Protein AF-A0A0A5I377-F1 (afdb_monomer_lite)

Organism: NCBI:txid1385511

Sequence (143 aa):
MVTWLYIDQYFTRFYFNVSFHQINLIPFKTLGNVYAITELPGVYWKQFIGNLLLLTPLGYFVLRLRIVEGAWKAFLFVFLFTMGIECLQFIKSIFISGGRSTDIDDVLLNTLGGLLGIAAYYIIQKISSIKKEKQQSVQIRGS

pLDDT: mean 76.13, std 17.0, range [48.31, 97.19]

Foldseek 3Di:
DCVVVVVVVVVCCLQVPLVPVQEAPDPCPVVVVCVVDDPPVPVVVCLLVCLLQVCLQVLQVCPVVPVDDDNVVSLVVQLVVLVVVLVVVVVCSRPPVDRHRSHVNSSVSNSNNSNNNNVVNVVVVVVVVVVVVVVVVVVVVVD

Structure (mmCIF, N/CA/C/O backbone):
data_AF-A0A0A5I377-F1
#
_entry.id   AF-A0A0A5I377-F1
#
loop_
_atom_site.group_PDB
_atom_site.id
_atom_site.type_symbol
_atom_site.label_atom_id
_atom_site.label_alt_id
_atom_site.label_comp_id
_atom_site.label_asym_id
_atom_site.label_entity_id
_atom_site.label_seq_id
_atom_site.pdbx_PDB_ins_code
_atom_site.Cartn_x
_atom_site.Cartn_y
_atom_site.Cartn_z
_atom_site.occupancy
_atom_site.B_iso_or_equiv
_atom_site.auth_seq_id
_atom_site.auth_comp_id
_atom_site.auth_asym_id
_atom_site.auth_atom_id
_atom_site.pdbx_PDB_model_num
ATOM 1 N N . MET A 1 1 ? 30.458 23.137 -35.315 1.00 52.16 1 MET A N 1
ATOM 2 C CA . MET A 1 1 ? 29.095 22.674 -35.666 1.00 52.16 1 MET A CA 1
ATOM 3 C C . MET A 1 1 ? 28.973 21.138 -35.715 1.00 52.16 1 MET A C 1
ATOM 5 O O . MET A 1 1 ? 28.041 20.635 -36.317 1.00 52.16 1 MET A O 1
ATOM 9 N N . VAL A 1 2 ? 29.875 20.383 -35.062 1.00 52.62 2 VAL A N 1
ATOM 10 C CA . VAL A 1 2 ? 29.868 18.898 -35.059 1.00 52.62 2 VAL A CA 1
ATOM 11 C C . VAL A 1 2 ? 29.703 18.324 -33.646 1.00 52.62 2 VAL A C 1
ATOM 13 O O . VAL A 1 2 ? 29.262 17.198 -33.483 1.00 52.62 2 VAL A O 1
ATOM 16 N N . THR A 1 3 ? 29.986 19.118 -32.609 1.00 51.59 3 THR A N 1
ATOM 17 C CA . THR A 1 3 ? 29.899 18.727 -31.192 1.00 51.59 3 THR A 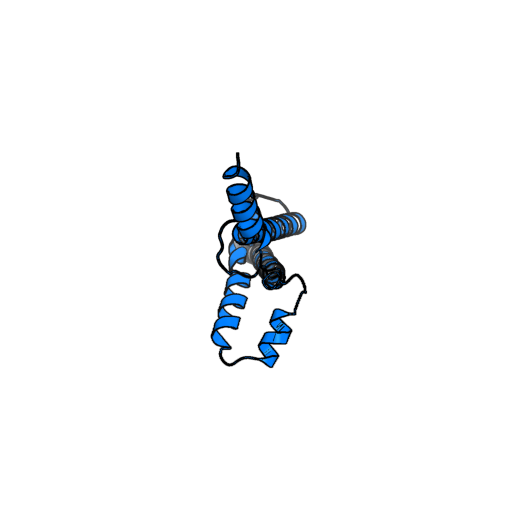CA 1
ATOM 18 C C . THR A 1 3 ? 28.469 18.461 -30.717 1.00 51.59 3 THR A C 1
ATOM 20 O O . THR A 1 3 ? 28.261 17.565 -29.907 1.00 51.59 3 THR A O 1
ATOM 23 N N . TRP A 1 4 ? 27.475 19.169 -31.263 1.00 50.88 4 TRP A N 1
ATOM 24 C CA . TRP A 1 4 ? 26.059 18.967 -30.928 1.00 50.88 4 TRP A CA 1
ATOM 25 C C . TRP A 1 4 ? 25.518 17.610 -31.395 1.00 50.88 4 TRP A C 1
ATOM 27 O O . TRP A 1 4 ? 24.784 16.975 -30.651 1.00 50.88 4 TRP A O 1
ATOM 37 N N . LEU A 1 5 ? 25.947 17.123 -32.566 1.00 58.72 5 LEU A N 1
ATOM 38 C CA . LEU A 1 5 ? 25.575 15.796 -33.076 1.00 58.72 5 LEU A CA 1
ATOM 39 C C . LEU A 1 5 ? 26.120 14.661 -32.201 1.00 58.72 5 LEU A C 1
ATOM 41 O O . LEU A 1 5 ? 25.445 13.653 -32.023 1.00 58.72 5 LEU A O 1
ATOM 45 N N . TYR A 1 6 ? 27.314 14.836 -31.624 1.00 58.97 6 TYR A N 1
ATOM 46 C CA . TYR A 1 6 ? 27.862 13.873 -30.672 1.00 58.97 6 TYR A CA 1
ATOM 47 C C . TYR A 1 6 ? 27.115 13.913 -29.342 1.00 58.97 6 TYR A C 1
ATOM 49 O O . TYR A 1 6 ? 26.783 12.857 -28.825 1.00 58.97 6 TYR A O 1
ATOM 57 N N . ILE A 1 7 ? 26.809 15.096 -28.799 1.00 59.47 7 ILE A N 1
ATOM 58 C CA . ILE A 1 7 ? 26.038 15.214 -27.550 1.00 59.47 7 ILE A CA 1
ATOM 59 C C . ILE A 1 7 ? 24.647 14.606 -27.719 1.00 59.47 7 ILE A C 1
ATOM 61 O O . ILE A 1 7 ? 24.234 13.846 -26.852 1.00 59.47 7 ILE A O 1
ATOM 65 N N . ASP A 1 8 ? 23.973 14.865 -28.840 1.00 57.50 8 ASP A N 1
ATOM 66 C CA . ASP A 1 8 ? 22.671 14.271 -29.139 1.00 57.50 8 ASP A CA 1
ATOM 67 C C . ASP A 1 8 ? 22.805 12.754 -29.320 1.00 57.50 8 ASP A C 1
ATOM 69 O O . ASP A 1 8 ? 22.091 12.011 -28.673 1.00 57.50 8 ASP A O 1
ATOM 73 N N . GLN A 1 9 ? 23.814 12.246 -30.039 1.00 58.84 9 GLN A N 1
ATOM 74 C CA . GLN A 1 9 ? 24.060 10.799 -30.110 1.00 58.84 9 GLN A CA 1
ATOM 75 C C . GLN A 1 9 ? 24.404 10.154 -28.765 1.00 58.84 9 GLN A C 1
ATOM 77 O O . GLN A 1 9 ? 23.983 9.024 -28.538 1.00 58.84 9 GLN A O 1
ATOM 82 N N . TYR A 1 10 ? 25.163 10.807 -27.883 1.00 57.69 10 TYR A N 1
ATOM 83 C CA . TYR A 1 10 ? 25.467 10.292 -26.545 1.00 57.69 10 TYR A CA 1
ATOM 84 C C . TYR A 1 10 ? 24.238 10.348 -25.645 1.00 57.69 10 TYR A C 1
ATOM 86 O O . TYR A 1 10 ? 23.985 9.387 -24.931 1.00 57.69 10 TYR A O 1
ATOM 94 N N . PHE A 1 11 ? 23.450 11.419 -25.725 1.00 59.47 11 PHE A N 1
ATOM 95 C CA . PHE A 1 11 ? 22.167 11.553 -25.050 1.00 59.47 11 PHE A CA 1
ATOM 96 C C . PHE A 1 11 ? 21.215 10.472 -25.574 1.00 59.47 11 PHE A C 1
ATOM 98 O O . PHE A 1 11 ? 20.896 9.539 -24.851 1.00 59.47 11 PHE A O 1
ATOM 105 N N . THR A 1 12 ? 20.863 10.467 -26.857 1.00 56.72 12 THR A N 1
ATOM 106 C CA . THR A 1 12 ? 20.040 9.433 -27.492 1.00 56.72 12 THR A CA 1
ATOM 107 C C . THR A 1 12 ? 20.560 8.023 -27.197 1.00 56.72 12 THR A C 1
ATOM 109 O O . THR A 1 12 ? 19.767 7.178 -26.815 1.00 56.72 12 THR A O 1
ATOM 112 N N . ARG A 1 13 ? 21.865 7.724 -27.264 1.00 53.16 13 ARG A N 1
ATOM 113 C CA . ARG A 1 13 ? 22.382 6.386 -26.903 1.00 53.16 13 ARG A CA 1
ATOM 114 C C . ARG A 1 13 ? 22.282 6.071 -25.412 1.00 53.16 13 ARG A C 1
ATOM 116 O O . ARG A 1 13 ? 22.062 4.908 -25.099 1.00 53.16 13 ARG A O 1
ATOM 123 N N . PHE A 1 14 ? 22.435 7.049 -24.523 1.00 57.69 14 PHE A N 1
ATOM 124 C CA . PHE A 1 14 ? 22.268 6.900 -23.074 1.00 57.69 14 PHE A CA 1
ATOM 125 C C . PHE A 1 14 ? 20.794 6.681 -22.695 1.00 57.69 14 PHE A C 1
ATOM 127 O O . PHE A 1 14 ? 2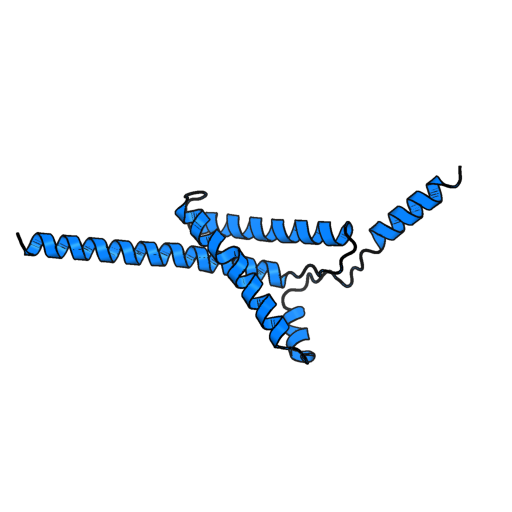0.504 5.804 -21.890 1.00 57.69 14 PHE A O 1
ATOM 134 N N . TYR A 1 15 ? 19.864 7.396 -23.339 1.00 54.38 15 TYR A N 1
ATOM 135 C CA . TYR A 1 15 ? 18.416 7.286 -23.115 1.00 54.38 15 TYR A CA 1
ATOM 136 C C . TYR A 1 15 ? 17.746 6.130 -23.875 1.00 54.38 15 TYR A C 1
ATOM 138 O O . TYR A 1 15 ? 16.730 5.624 -23.417 1.00 54.38 15 TYR A O 1
ATOM 146 N N . PHE A 1 16 ? 18.279 5.688 -25.020 1.00 53.56 16 PHE A N 1
ATOM 147 C CA . PHE A 1 16 ? 17.729 4.565 -25.799 1.00 53.56 16 PHE A CA 1
ATOM 148 C C . PHE A 1 16 ? 18.437 3.222 -25.545 1.00 53.56 16 PHE A C 1
ATOM 150 O O . PHE A 1 16 ? 17.939 2.199 -26.005 1.00 53.56 16 PHE A O 1
ATOM 157 N N . ASN A 1 17 ? 19.529 3.171 -24.763 1.00 48.31 17 ASN A N 1
ATOM 158 C CA . ASN A 1 17 ? 20.004 1.920 -24.135 1.00 48.31 17 ASN A CA 1
ATOM 159 C C . ASN A 1 17 ? 19.235 1.589 -22.846 1.00 48.31 17 ASN A C 1
ATOM 161 O O . ASN A 1 17 ? 19.754 0.918 -21.953 1.00 48.31 17 ASN A O 1
ATOM 165 N N . VAL A 1 18 ? 17.973 2.011 -22.750 1.00 52.59 18 VAL A N 1
ATOM 166 C CA . VAL A 1 18 ? 17.022 1.331 -21.873 1.00 52.59 18 VAL A CA 1
ATOM 167 C C . VAL A 1 18 ? 16.975 -0.105 -22.369 1.00 52.59 18 VAL A C 1
ATOM 169 O O . VAL A 1 18 ? 16.417 -0.412 -23.422 1.00 52.59 18 VAL A O 1
ATOM 172 N N . SER A 1 19 ? 17.655 -0.992 -21.652 1.00 50.12 19 SER A N 1
ATOM 173 C CA . SER A 1 19 ? 17.615 -2.413 -21.941 1.00 50.12 19 SER A CA 1
ATOM 174 C C . SER A 1 19 ? 16.185 -2.875 -21.689 1.00 50.12 19 SER A C 1
ATOM 176 O O . SER A 1 19 ? 15.836 -3.209 -20.563 1.00 50.12 19 SER A O 1
ATOM 178 N N . PHE A 1 20 ? 15.351 -2.919 -22.734 1.00 50.91 20 PHE A N 1
ATOM 179 C CA . PHE A 1 20 ? 13.978 -3.447 -22.680 1.00 50.91 20 PHE A CA 1
ATOM 180 C C . PHE A 1 20 ? 13.914 -4.884 -22.128 1.00 50.91 20 PHE A C 1
ATOM 182 O O . PHE A 1 20 ? 12.855 -5.355 -21.733 1.00 50.91 20 PHE A O 1
ATOM 189 N N . HIS A 1 21 ? 15.059 -5.568 -22.048 1.00 48.38 21 HIS A N 1
ATOM 190 C CA . HIS A 1 21 ? 15.238 -6.828 -21.329 1.00 48.38 21 HIS A CA 1
ATOM 191 C C . HIS A 1 21 ? 14.979 -6.753 -19.811 1.00 48.38 21 HIS A C 1
ATOM 193 O O . HIS A 1 21 ? 14.815 -7.799 -19.192 1.00 48.38 21 HIS A O 1
ATOM 199 N N . GLN A 1 22 ? 14.946 -5.557 -19.212 1.00 52.06 22 GLN A N 1
ATOM 200 C CA . GLN A 1 22 ? 14.737 -5.330 -17.774 1.00 52.06 22 GLN A CA 1
ATOM 201 C C . GLN A 1 22 ? 13.312 -4.861 -17.438 1.00 52.06 22 GLN A C 1
ATOM 203 O O . GLN A 1 22 ? 13.061 -4.387 -16.340 1.00 52.06 22 GLN A O 1
ATOM 208 N N . ILE A 1 23 ? 12.371 -4.929 -18.379 1.00 54.53 23 ILE A N 1
ATOM 209 C CA . ILE A 1 23 ? 10.977 -4.554 -18.133 1.00 54.53 23 ILE A CA 1
ATOM 210 C C . ILE A 1 23 ? 10.140 -5.828 -18.217 1.00 54.53 23 ILE A C 1
ATOM 212 O O . ILE A 1 23 ? 9.947 -6.384 -19.303 1.00 54.53 23 ILE A O 1
ATOM 216 N N . ASN A 1 24 ? 9.656 -6.318 -17.075 1.00 61.00 24 ASN A N 1
ATOM 217 C CA . ASN A 1 24 ? 8.817 -7.504 -17.018 1.00 61.00 24 ASN A CA 1
ATOM 218 C C . ASN A 1 24 ? 7.348 -7.134 -16.782 1.00 61.00 24 ASN A C 1
ATOM 220 O O . ASN A 1 24 ? 6.841 -7.090 -15.663 1.00 61.00 24 ASN A O 1
ATOM 224 N N . LEU A 1 25 ? 6.645 -6.923 -17.892 1.00 57.31 25 LEU A N 1
ATOM 225 C CA . LEU A 1 25 ? 5.206 -6.640 -17.902 1.00 57.31 25 LEU A CA 1
ATOM 226 C C . LEU A 1 25 ? 4.348 -7.908 -17.959 1.00 57.31 25 LEU A C 1
ATOM 228 O O . LEU A 1 25 ? 3.125 -7.809 -18.014 1.00 57.31 25 LEU A O 1
ATOM 232 N N . ILE A 1 26 ? 4.966 -9.092 -17.999 1.00 53.47 26 ILE A N 1
ATOM 233 C CA . ILE A 1 26 ? 4.233 -10.354 -18.052 1.00 53.47 26 ILE A CA 1
ATOM 234 C C . ILE A 1 26 ? 3.981 -10.795 -16.607 1.00 53.47 26 ILE A C 1
ATOM 236 O O . ILE A 1 26 ? 4.935 -11.201 -15.932 1.00 53.47 26 ILE A O 1
ATOM 240 N N . PRO A 1 27 ? 2.725 -10.746 -16.128 1.00 54.97 27 PRO A N 1
ATOM 241 C CA . PRO A 1 27 ? 2.408 -11.221 -14.791 1.00 54.97 27 PRO A CA 1
ATOM 242 C C . PRO A 1 27 ? 2.783 -12.700 -14.670 1.00 54.97 27 PRO A C 1
ATOM 244 O O . PRO A 1 27 ? 2.587 -13.482 -15.603 1.00 54.97 27 PRO A O 1
ATOM 247 N N . PHE A 1 28 ? 3.343 -13.074 -13.521 1.00 55.38 28 PHE A N 1
ATOM 248 C CA . PHE A 1 28 ? 3.788 -14.424 -13.167 1.00 55.38 28 PHE A CA 1
ATOM 249 C C . PHE A 1 28 ? 5.019 -14.957 -13.923 1.00 55.38 28 PHE A C 1
ATOM 251 O O . PHE A 1 28 ? 5.403 -16.114 -13.728 1.00 55.38 28 PHE A O 1
ATOM 258 N N . LYS A 1 29 ? 5.694 -14.152 -14.753 1.00 58.19 29 LYS A N 1
ATOM 259 C CA . LYS A 1 29 ? 6.917 -14.593 -15.452 1.00 58.19 29 LYS A CA 1
ATOM 260 C C . LYS A 1 29 ? 8.087 -14.798 -14.486 1.00 58.19 29 LYS A C 1
ATOM 262 O O . LYS A 1 29 ? 8.845 -15.756 -14.648 1.00 58.19 29 LYS A O 1
ATOM 267 N N . THR A 1 30 ? 8.215 -13.949 -13.464 1.00 55.56 30 THR A N 1
ATOM 268 C CA . THR A 1 30 ? 9.257 -14.103 -12.439 1.00 55.56 30 THR A CA 1
ATOM 269 C C . THR A 1 30 ? 8.969 -15.335 -11.583 1.00 55.56 30 THR A C 1
ATOM 271 O O . THR A 1 30 ? 9.874 -16.123 -11.329 1.00 55.56 30 THR A O 1
ATOM 274 N N . LEU A 1 31 ? 7.697 -15.589 -11.249 1.00 56.50 31 LEU A N 1
ATOM 275 C CA . LEU A 1 31 ? 7.254 -16.835 -10.610 1.00 56.50 31 LEU A CA 1
ATOM 276 C C . LEU A 1 31 ? 7.650 -18.080 -11.423 1.00 56.50 31 LEU A C 1
ATOM 278 O O . LEU A 1 31 ? 8.278 -18.979 -10.873 1.00 56.50 31 LEU A O 1
ATOM 282 N N . GLY A 1 32 ? 7.364 -18.118 -12.729 1.00 54.28 32 GLY A N 1
ATOM 283 C CA . GLY A 1 32 ? 7.716 -19.250 -13.598 1.00 54.28 32 GLY A CA 1
ATOM 284 C C . GLY A 1 32 ? 9.225 -19.499 -13.731 1.00 54.28 32 GLY A C 1
ATOM 285 O O . GLY A 1 32 ? 9.663 -20.648 -13.690 1.00 54.28 32 GLY A O 1
ATOM 286 N N . ASN A 1 33 ? 10.034 -18.438 -13.825 1.00 53.97 33 ASN A N 1
ATOM 287 C CA . ASN A 1 33 ? 11.497 -18.551 -13.905 1.00 53.97 33 ASN A CA 1
ATOM 288 C C . ASN A 1 33 ? 12.151 -18.920 -12.565 1.00 53.97 33 ASN A C 1
ATOM 290 O O . ASN A 1 33 ? 13.157 -19.623 -12.551 1.00 53.97 33 ASN A O 1
ATOM 294 N N . VAL A 1 34 ? 11.587 -18.495 -11.431 1.00 52.97 34 VAL A N 1
ATOM 295 C CA . VAL A 1 34 ? 12.089 -18.861 -10.096 1.00 52.97 34 VAL A CA 1
ATOM 296 C C . VAL A 1 34 ? 11.955 -20.369 -9.866 1.00 52.97 34 VAL A C 1
ATOM 298 O O . VAL A 1 34 ? 12.915 -20.994 -9.429 1.00 52.97 34 VAL A O 1
ATOM 301 N N . TYR A 1 35 ? 10.838 -20.994 -10.252 1.00 51.62 35 TYR A N 1
ATOM 302 C CA . TYR A 1 35 ? 10.702 -22.457 -10.157 1.00 51.62 35 TYR A CA 1
ATOM 303 C C . TYR A 1 35 ? 11.667 -23.229 -11.072 1.00 51.62 35 TYR A C 1
ATOM 305 O O . TYR A 1 35 ? 11.995 -24.374 -10.770 1.00 51.62 35 TYR A O 1
ATOM 313 N N . ALA A 1 36 ? 12.130 -22.622 -12.169 1.00 52.81 36 ALA A N 1
ATOM 314 C CA . ALA A 1 36 ? 13.008 -23.272 -13.140 1.00 52.81 36 ALA A CA 1
ATOM 315 C C . ALA A 1 36 ? 14.516 -23.100 -12.854 1.00 52.81 36 ALA A C 1
ATOM 317 O O . ALA A 1 36 ? 15.309 -23.853 -13.413 1.00 52.81 36 ALA A O 1
ATOM 318 N N . ILE A 1 37 ? 14.930 -22.123 -12.026 1.00 57.28 37 ILE A N 1
ATOM 319 C CA . ILE A 1 37 ? 16.340 -21.671 -11.951 1.00 57.28 37 ILE A CA 1
ATOM 320 C C . ILE A 1 37 ? 16.930 -21.661 -10.518 1.00 57.28 37 ILE A C 1
ATOM 322 O O . ILE A 1 37 ? 18.126 -21.441 -10.357 1.00 57.28 37 ILE A O 1
ATOM 326 N N . THR A 1 38 ? 16.170 -21.861 -9.434 1.00 52.47 38 THR A N 1
ATOM 327 C CA . THR A 1 38 ? 16.669 -21.455 -8.099 1.00 52.47 38 THR A CA 1
ATOM 328 C C . THR A 1 38 ? 17.871 -22.231 -7.548 1.00 52.47 38 THR A C 1
ATOM 330 O O . THR A 1 38 ? 17.709 -23.260 -6.897 1.00 52.47 38 THR A O 1
ATOM 333 N N . GLU A 1 39 ? 19.042 -21.596 -7.618 1.00 52.62 39 GLU A N 1
ATOM 334 C CA . GLU A 1 39 ? 20.151 -21.763 -6.667 1.00 52.62 39 GLU A CA 1
ATOM 335 C C . GLU A 1 39 ? 20.027 -20.840 -5.425 1.00 52.62 39 GLU A C 1
ATOM 337 O O . GLU A 1 39 ? 20.804 -20.967 -4.484 1.00 52.62 39 GLU A O 1
ATOM 342 N N . LEU A 1 40 ? 19.046 -19.915 -5.357 1.00 60.75 40 LEU A N 1
ATOM 343 C CA . LEU A 1 40 ? 18.913 -18.937 -4.248 1.00 60.75 40 LEU A CA 1
ATOM 344 C C . LEU A 1 40 ? 17.453 -18.637 -3.811 1.00 60.75 40 LEU A C 1
ATOM 346 O O . LEU A 1 40 ? 17.000 -17.488 -3.872 1.00 60.75 40 LEU A O 1
ATOM 350 N N . PRO A 1 41 ? 16.700 -19.625 -3.289 1.00 66.19 41 PRO A N 1
ATOM 351 C CA . PRO A 1 41 ? 15.303 -19.450 -2.859 1.00 66.19 41 PRO A CA 1
ATOM 352 C C . PRO A 1 41 ? 15.103 -18.372 -1.773 1.00 66.19 41 PRO A C 1
ATOM 354 O O . PRO A 1 41 ? 14.051 -17.738 -1.704 1.00 66.19 41 PRO A O 1
ATOM 357 N N . GLY A 1 42 ? 16.112 -18.101 -0.938 1.00 69.00 42 GLY A N 1
ATOM 358 C CA . GLY A 1 42 ? 16.011 -17.117 0.147 1.00 69.00 42 GLY A CA 1
ATOM 359 C C . GLY A 1 42 ? 15.905 -15.654 -0.308 1.00 69.00 42 GLY A C 1
ATOM 360 O O . GLY A 1 42 ? 15.348 -14.831 0.418 1.00 69.00 42 GLY A O 1
ATOM 361 N N . VAL A 1 43 ? 16.418 -15.307 -1.493 1.00 68.88 43 VAL A N 1
ATOM 362 C CA . VAL A 1 43 ? 16.332 -13.936 -2.033 1.00 68.88 43 VAL A CA 1
ATOM 363 C C . VAL A 1 43 ? 14.922 -13.656 -2.546 1.00 68.88 43 VAL A C 1
ATOM 365 O O . VAL A 1 43 ? 14.367 -12.595 -2.264 1.00 68.88 43 VAL A O 1
ATOM 368 N N . TYR A 1 44 ? 14.319 -14.643 -3.208 1.00 73.12 44 TYR A N 1
ATOM 369 C CA . TYR A 1 44 ? 12.951 -14.571 -3.707 1.00 73.12 44 TYR A CA 1
ATOM 370 C C . TYR A 1 44 ? 11.937 -14.338 -2.580 1.00 73.12 44 TYR A C 1
ATOM 372 O O . TYR A 1 44 ? 11.175 -13.376 -2.623 1.00 73.12 44 TYR A O 1
ATOM 380 N N . TRP A 1 45 ? 11.978 -15.150 -1.516 1.00 76.06 45 TRP A N 1
ATOM 381 C CA . TRP A 1 45 ? 11.051 -15.002 -0.387 1.00 76.06 45 TRP A CA 1
ATOM 382 C C . TRP A 1 45 ? 11.169 -13.646 0.310 1.00 76.06 45 TRP A C 1
ATOM 384 O O . TRP A 1 45 ? 10.161 -13.083 0.730 1.00 76.06 45 TRP A O 1
ATOM 394 N N . LYS A 1 46 ? 12.383 -13.090 0.408 1.00 78.69 46 LYS A N 1
ATOM 395 C CA . LYS A 1 46 ? 12.590 -11.747 0.968 1.00 78.69 46 LYS A CA 1
ATOM 396 C C . LYS A 1 46 ? 11.946 -10.662 0.110 1.00 78.69 46 LYS A C 1
ATOM 398 O O . LYS A 1 46 ? 11.346 -9.754 0.672 1.00 78.69 46 LYS A O 1
ATOM 403 N N . GLN A 1 47 ? 12.055 -10.752 -1.215 1.00 77.62 47 GLN A N 1
ATOM 404 C CA . GLN A 1 47 ? 11.407 -9.804 -2.127 1.00 77.62 47 GLN A CA 1
ATOM 405 C C . GLN A 1 47 ? 9.885 -9.948 -2.073 1.00 77.62 47 GLN A C 1
ATOM 407 O O . GLN A 1 47 ? 9.184 -8.964 -1.864 1.00 77.62 47 GLN A O 1
ATOM 412 N N . PHE A 1 48 ? 9.390 -11.186 -2.126 1.00 82.31 48 PHE A N 1
ATOM 413 C CA . PHE A 1 48 ? 7.967 -11.495 -2.042 1.00 82.31 48 PHE A CA 1
ATOM 414 C C . PHE A 1 48 ? 7.331 -10.950 -0.756 1.00 82.31 48 PHE A C 1
ATOM 416 O O . PHE A 1 48 ? 6.364 -10.191 -0.799 1.00 82.31 48 PHE A O 1
ATOM 423 N N . ILE A 1 49 ? 7.898 -11.303 0.404 1.00 84.69 49 ILE A N 1
ATOM 424 C CA . ILE A 1 49 ? 7.398 -10.859 1.712 1.00 84.69 49 ILE A CA 1
ATOM 425 C C . ILE A 1 49 ? 7.605 -9.352 1.879 1.00 84.69 49 ILE A C 1
ATOM 427 O O . ILE A 1 49 ? 6.735 -8.678 2.424 1.00 84.69 49 ILE A O 1
ATOM 431 N N . GLY A 1 50 ? 8.732 -8.817 1.403 1.00 84.50 50 GLY A N 1
ATOM 432 C CA . GLY A 1 50 ? 9.028 -7.389 1.442 1.00 84.50 50 GLY A CA 1
ATOM 433 C C . GLY A 1 50 ? 7.956 -6.570 0.729 1.00 84.50 50 GLY A C 1
ATOM 434 O O . GLY A 1 50 ? 7.373 -5.682 1.345 1.00 84.50 50 GLY A O 1
ATOM 435 N N . ASN A 1 51 ? 7.637 -6.920 -0.517 1.00 85.31 51 ASN A N 1
ATOM 436 C CA . ASN A 1 51 ? 6.620 -6.234 -1.315 1.00 85.31 51 ASN A CA 1
ATOM 437 C C . ASN A 1 51 ? 5.210 -6.452 -0.740 1.00 85.31 51 ASN A C 1
ATOM 439 O O . ASN A 1 51 ? 4.425 -5.514 -0.632 1.00 85.31 51 ASN A O 1
ATOM 443 N N . LEU A 1 52 ? 4.898 -7.651 -0.240 1.00 89.12 52 LEU A N 1
ATOM 444 C CA . LEU A 1 52 ? 3.617 -7.897 0.426 1.00 89.12 52 LEU A CA 1
ATOM 445 C C . LEU A 1 52 ? 3.441 -7.045 1.698 1.00 89.12 52 LEU A C 1
ATOM 447 O O . LEU A 1 52 ? 2.370 -6.499 1.956 1.00 89.12 52 LEU A O 1
ATOM 451 N N . LEU A 1 53 ? 4.476 -6.902 2.524 1.00 90.88 53 LEU A N 1
ATOM 452 C CA . LEU A 1 53 ? 4.366 -6.156 3.780 1.00 90.88 53 LEU A CA 1
ATOM 453 C C . LEU A 1 53 ? 4.500 -4.641 3.599 1.00 90.88 53 LEU A C 1
ATOM 455 O O . LEU A 1 53 ? 3.965 -3.900 4.424 1.00 90.88 53 LEU A O 1
ATOM 459 N N . LEU A 1 54 ? 5.142 -4.171 2.526 1.00 90.25 54 LEU A N 1
ATOM 460 C CA . LEU A 1 54 ? 5.477 -2.760 2.314 1.00 90.25 54 LEU A CA 1
ATOM 461 C C . LEU A 1 54 ? 4.264 -1.825 2.425 1.00 90.25 54 LEU A C 1
ATOM 463 O O . LEU A 1 54 ? 4.328 -0.810 3.119 1.00 90.25 54 LEU A O 1
ATOM 467 N N . LEU A 1 55 ? 3.146 -2.170 1.779 1.00 93.06 55 LEU A N 1
ATOM 468 C CA . LEU A 1 55 ? 1.932 -1.340 1.786 1.00 93.06 55 LEU A CA 1
ATOM 469 C C . LEU A 1 55 ? 0.857 -1.797 2.773 1.00 93.06 55 LEU A C 1
ATOM 471 O O . LEU A 1 55 ? -0.191 -1.155 2.880 1.00 93.06 55 LEU A O 1
ATOM 475 N N . THR A 1 56 ? 1.118 -2.848 3.551 1.00 94.81 56 THR A N 1
ATOM 476 C CA . THR A 1 56 ? 0.194 -3.292 4.603 1.00 94.81 56 THR A CA 1
ATOM 477 C C . THR A 1 56 ? -0.105 -2.175 5.619 1.00 94.81 56 THR A C 1
ATOM 479 O O . THR A 1 56 ? -1.283 -1.910 5.877 1.00 94.81 56 THR A O 1
ATOM 482 N N . PRO A 1 57 ? 0.886 -1.428 6.151 1.00 94.69 57 PRO A N 1
ATOM 483 C CA . PRO A 1 57 ? 0.605 -0.302 7.042 1.00 94.69 57 PRO A CA 1
ATOM 484 C C . PRO A 1 57 ? -0.219 0.797 6.363 1.00 94.69 57 PRO A C 1
ATOM 486 O O . PRO A 1 57 ? -1.128 1.354 6.979 1.00 94.69 57 PRO A O 1
ATOM 489 N N . LEU A 1 58 ? 0.058 1.087 5.087 1.00 94.12 58 LEU A N 1
ATOM 490 C CA . LEU A 1 58 ? -0.641 2.129 4.335 1.00 94.12 58 LEU A CA 1
ATOM 491 C C . LEU A 1 58 ? -2.142 1.829 4.231 1.00 94.12 58 LEU A C 1
ATOM 493 O O . LEU A 1 58 ? -2.954 2.701 4.536 1.00 94.12 58 LEU A O 1
ATOM 497 N N . GLY A 1 59 ? -2.511 0.593 3.877 1.00 94.38 59 GLY A N 1
ATOM 498 C CA . GLY A 1 59 ? -3.914 0.176 3.781 1.00 94.38 59 GLY A CA 1
ATOM 499 C C . GLY A 1 59 ? -4.682 0.333 5.099 1.00 94.38 59 GLY A C 1
ATOM 500 O O . GLY A 1 59 ? -5.824 0.794 5.105 1.00 94.38 59 GLY A O 1
ATOM 501 N N . TYR A 1 60 ? -4.036 0.027 6.229 1.00 96.94 60 TYR A N 1
ATOM 502 C CA . TYR A 1 60 ? -4.619 0.222 7.558 1.00 96.94 60 TYR A CA 1
ATOM 503 C C . TYR A 1 60 ? -4.790 1.710 7.899 1.00 96.94 60 TYR A C 1
ATOM 505 O O . TYR A 1 60 ? -5.866 2.147 8.323 1.00 96.94 60 TYR A O 1
ATOM 513 N N . PHE A 1 61 ? -3.734 2.508 7.716 1.00 97.12 61 PHE A N 1
ATOM 514 C CA . PHE A 1 61 ? -3.729 3.909 8.135 1.00 97.12 61 PHE A CA 1
ATOM 515 C C . PHE A 1 61 ? -4.607 4.805 7.267 1.00 97.12 61 PHE A C 1
ATOM 517 O O . PHE A 1 61 ? -5.210 5.734 7.799 1.00 97.12 61 PHE A O 1
ATOM 524 N N . VAL A 1 62 ? -4.766 4.493 5.981 1.00 96.62 62 VAL A N 1
ATOM 525 C CA . VAL A 1 62 ? -5.686 5.202 5.079 1.00 96.62 62 VAL A CA 1
ATOM 526 C C . VAL A 1 62 ? -7.114 5.235 5.631 1.00 96.62 62 VAL A C 1
ATOM 528 O O . VAL A 1 62 ? -7.753 6.288 5.622 1.00 96.62 62 VAL A O 1
ATOM 531 N N . LEU A 1 63 ? -7.588 4.122 6.196 1.00 96.06 63 LEU A N 1
ATOM 532 C CA . LEU A 1 63 ? -8.898 4.050 6.845 1.00 96.06 63 LEU A CA 1
ATOM 533 C C . LEU A 1 63 ? -8.862 4.575 8.285 1.00 96.06 63 LEU A C 1
ATOM 535 O O . LEU A 1 63 ? -9.778 5.275 8.720 1.00 96.06 63 LEU A O 1
ATOM 539 N N . ARG A 1 64 ? -7.797 4.281 9.044 1.00 95.31 64 ARG A N 1
ATOM 540 C CA . ARG A 1 64 ? -7.681 4.697 10.453 1.00 95.31 64 ARG A CA 1
ATOM 541 C C . ARG A 1 64 ? -7.627 6.211 10.631 1.00 95.31 64 ARG A C 1
ATOM 543 O O . ARG A 1 64 ? -8.213 6.709 11.596 1.00 95.31 64 ARG A O 1
ATOM 550 N N . LEU A 1 65 ? -6.931 6.900 9.730 1.00 96.06 65 LEU A N 1
ATOM 551 C CA . LEU A 1 65 ? -6.778 8.355 9.691 1.00 96.06 65 LEU A CA 1
ATOM 552 C C . LEU A 1 65 ? -7.885 9.042 8.884 1.00 96.06 65 LEU A C 1
ATOM 554 O O . LEU A 1 65 ? -7.887 10.264 8.799 1.00 96.06 65 LEU A O 1
ATOM 558 N N . ARG A 1 66 ? -8.829 8.274 8.317 1.00 93.75 66 ARG A N 1
ATOM 559 C CA . ARG A 1 66 ? -9.919 8.781 7.471 1.00 93.75 66 ARG A CA 1
ATOM 560 C C . ARG A 1 66 ? -9.421 9.599 6.273 1.00 93.75 66 ARG A C 1
ATOM 562 O O . ARG A 1 66 ? -10.069 10.557 5.870 1.00 93.75 66 ARG A O 1
ATOM 569 N N . ILE A 1 67 ? -8.284 9.205 5.693 1.00 94.81 67 ILE A N 1
ATOM 570 C CA . ILE A 1 67 ? -7.805 9.770 4.418 1.00 94.81 67 ILE A CA 1
ATOM 571 C C . ILE A 1 67 ? -8.837 9.477 3.323 1.00 94.81 67 ILE A C 1
ATOM 573 O O . ILE A 1 67 ? -9.132 10.327 2.489 1.00 94.81 67 ILE A O 1
ATOM 577 N N . VAL A 1 68 ? -9.423 8.278 3.365 1.00 94.81 68 VAL A N 1
ATOM 578 C CA . VAL A 1 68 ? -10.605 7.911 2.583 1.00 94.81 68 VAL A CA 1
ATOM 579 C C . VAL A 1 68 ? -11.586 7.133 3.452 1.00 94.81 68 VAL A C 1
ATOM 581 O O . VAL A 1 68 ? -11.224 6.576 4.491 1.00 94.81 68 VAL A O 1
ATOM 584 N N . GLU A 1 69 ? -12.830 7.048 2.991 1.00 92.31 69 GLU A N 1
ATOM 585 C CA . GLU A 1 69 ? -13.888 6.309 3.673 1.00 92.31 69 GLU A CA 1
ATOM 586 C C . GLU A 1 69 ? -14.359 5.116 2.836 1.00 92.31 69 GLU A C 1
ATOM 588 O O . GLU A 1 69 ? -14.755 5.262 1.677 1.00 92.31 69 GLU A O 1
ATOM 593 N N . GLY A 1 70 ? -14.344 3.932 3.450 1.00 91.75 70 GLY A N 1
ATOM 594 C CA . GLY A 1 70 ? -14.824 2.689 2.850 1.00 91.75 70 GLY A CA 1
ATOM 595 C C . GLY A 1 70 ? -13.741 1.868 2.144 1.00 91.75 70 GLY A C 1
AT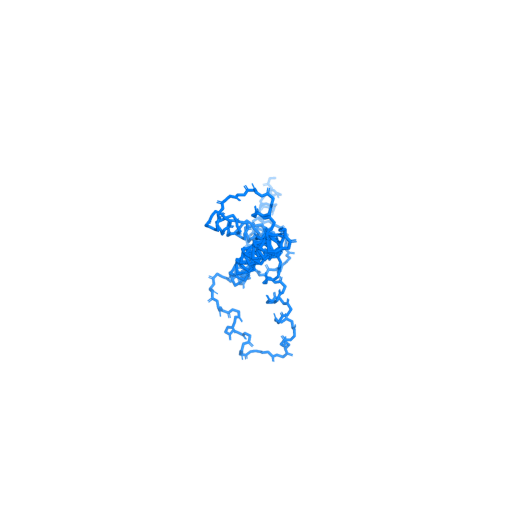OM 596 O O . GLY A 1 70 ? -12.796 2.397 1.557 1.00 91.75 70 GLY A O 1
ATOM 597 N N . ALA A 1 71 ? -13.916 0.544 2.182 1.00 91.56 71 ALA A N 1
ATOM 598 C CA . ALA A 1 71 ? -12.959 -0.437 1.671 1.00 91.56 71 ALA A CA 1
ATOM 599 C C . ALA A 1 71 ? -12.616 -0.221 0.191 1.00 91.56 71 ALA A C 1
ATOM 601 O O . ALA A 1 71 ? -11.453 -0.299 -0.186 1.00 91.56 71 ALA A O 1
ATOM 602 N N . TRP A 1 72 ? -13.616 0.106 -0.635 1.00 94.19 72 TRP A N 1
ATOM 603 C CA . TRP A 1 72 ? -13.421 0.335 -2.067 1.00 94.19 72 TRP A CA 1
ATOM 604 C C . TRP A 1 72 ? -12.516 1.538 -2.357 1.00 94.19 72 TRP A C 1
ATOM 606 O O . TRP A 1 72 ? -11.579 1.432 -3.144 1.00 94.19 72 TRP A O 1
ATOM 616 N N . LYS A 1 73 ? -12.740 2.674 -1.680 1.00 94.62 73 LYS A N 1
ATOM 617 C CA . LYS A 1 73 ? -11.896 3.866 -1.856 1.00 94.62 73 LYS A CA 1
ATOM 618 C C . LYS A 1 73 ? -10.480 3.631 -1.331 1.00 94.62 73 LYS A C 1
ATOM 620 O O . LYS A 1 73 ? -9.526 4.090 -1.947 1.00 94.62 73 LYS A O 1
ATOM 625 N N . ALA A 1 74 ? -10.339 2.890 -0.230 1.00 94.31 74 ALA A N 1
ATOM 626 C CA . ALA A 1 74 ? -9.033 2.504 0.300 1.00 94.31 74 ALA A CA 1
ATOM 627 C C . ALA A 1 74 ? -8.276 1.573 -0.654 1.00 94.31 74 ALA A C 1
ATOM 629 O O . ALA A 1 74 ? -7.088 1.781 -0.882 1.00 94.31 74 ALA A O 1
ATOM 630 N N . PHE A 1 75 ? -8.964 0.605 -1.263 1.00 93.31 75 PHE A N 1
ATOM 631 C CA . PHE A 1 75 ? -8.391 -0.250 -2.298 1.00 93.31 75 PHE A CA 1
ATOM 632 C C . PHE A 1 75 ? -7.913 0.568 -3.500 1.00 93.31 75 PHE A C 1
ATOM 634 O O . PHE A 1 75 ? -6.755 0.442 -3.886 1.00 93.31 75 PHE A O 1
ATOM 641 N N . LEU A 1 76 ? -8.761 1.447 -4.047 1.00 94.44 76 LEU A N 1
ATOM 642 C CA . LEU A 1 76 ? -8.378 2.311 -5.167 1.00 94.44 76 LEU A CA 1
ATOM 643 C C . LEU A 1 76 ? -7.183 3.201 -4.820 1.00 94.44 76 LEU A C 1
ATOM 645 O O . LEU A 1 76 ? -6.287 3.358 -5.642 1.00 94.44 76 LEU A O 1
ATOM 649 N N . PHE A 1 77 ? -7.141 3.750 -3.604 1.00 94.19 77 PHE A N 1
ATOM 650 C CA . PHE A 1 77 ? -6.008 4.544 -3.133 1.00 94.19 77 PHE A CA 1
ATOM 651 C C . PHE A 1 77 ? -4.714 3.723 -3.114 1.00 94.19 77 PHE A C 1
ATOM 653 O O . PHE A 1 77 ? -3.710 4.154 -3.674 1.00 94.19 77 PHE A O 1
ATOM 660 N N . VAL A 1 78 ? -4.738 2.534 -2.502 1.00 93.12 78 VAL A N 1
ATOM 661 C CA . VAL A 1 78 ? -3.586 1.619 -2.464 1.00 93.12 78 VAL A CA 1
ATOM 662 C C . VAL A 1 78 ? -3.154 1.258 -3.881 1.00 93.12 78 VAL A C 1
ATOM 664 O O . VAL A 1 78 ? -1.977 1.372 -4.199 1.00 93.12 78 VAL A O 1
ATOM 667 N N . PHE A 1 79 ? -4.092 0.874 -4.743 1.00 90.44 79 PHE A N 1
ATOM 668 C CA . PHE A 1 79 ? -3.811 0.491 -6.122 1.00 90.44 79 PHE A CA 1
ATOM 669 C C . PHE A 1 79 ? -3.167 1.642 -6.914 1.00 90.44 79 PHE A C 1
ATOM 671 O O . PHE A 1 79 ? -2.112 1.470 -7.522 1.00 90.44 79 PHE A O 1
ATOM 678 N N . LEU A 1 80 ? -3.722 2.853 -6.841 1.00 91.50 80 LEU A N 1
ATOM 679 C CA . LEU A 1 80 ? -3.127 4.034 -7.476 1.00 91.50 80 LEU A CA 1
ATOM 680 C C . LEU A 1 80 ? -1.735 4.344 -6.913 1.00 91.50 80 LEU A C 1
ATOM 682 O O . LEU A 1 80 ? -0.835 4.702 -7.670 1.00 91.50 80 LEU A O 1
ATOM 686 N N . PHE A 1 81 ? -1.532 4.161 -5.607 1.00 91.25 81 PHE A N 1
ATOM 687 C CA . PHE A 1 81 ? -0.226 4.329 -4.976 1.00 91.25 81 PHE A CA 1
ATOM 688 C C . PHE A 1 81 ? 0.791 3.296 -5.482 1.00 91.25 81 PHE A C 1
ATOM 690 O O . PHE A 1 81 ? 1.922 3.666 -5.787 1.00 91.25 81 PHE A O 1
ATOM 697 N N . THR A 1 82 ? 0.393 2.028 -5.650 1.00 88.69 82 THR A N 1
ATOM 698 C CA . THR A 1 82 ? 1.257 0.990 -6.245 1.00 88.69 82 THR A CA 1
ATOM 699 C C . THR A 1 82 ? 1.652 1.318 -7.674 1.00 88.69 82 THR A C 1
ATOM 701 O O . THR A 1 82 ? 2.834 1.256 -8.000 1.00 88.69 82 THR A O 1
ATOM 704 N N . MET A 1 83 ? 0.699 1.759 -8.500 1.00 84.12 83 MET A N 1
ATOM 705 C CA . MET A 1 83 ? 0.999 2.212 -9.857 1.00 84.12 83 MET A CA 1
ATOM 706 C C . MET A 1 83 ? 1.932 3.428 -9.846 1.00 84.12 83 MET A C 1
ATOM 708 O O . MET A 1 83 ? 2.836 3.515 -10.668 1.00 84.12 83 MET A O 1
ATOM 712 N N . GLY A 1 84 ? 1.767 4.346 -8.888 1.00 87.00 84 GLY A N 1
ATOM 713 C CA . GLY A 1 84 ? 2.671 5.479 -8.697 1.00 87.00 84 GLY A CA 1
ATOM 714 C C . GLY A 1 84 ? 4.107 5.053 -8.376 1.00 87.00 84 GLY A C 1
ATOM 715 O O . GLY A 1 84 ? 5.047 5.592 -8.959 1.00 87.00 84 GLY A O 1
ATOM 716 N N . ILE A 1 85 ? 4.290 4.067 -7.491 1.00 84.56 85 ILE A N 1
ATOM 717 C CA . ILE A 1 85 ? 5.611 3.495 -7.186 1.00 84.56 85 ILE A CA 1
ATOM 718 C C . ILE A 1 85 ? 6.234 2.895 -8.448 1.00 84.56 85 ILE A C 1
ATOM 720 O O . ILE A 1 85 ? 7.392 3.197 -8.737 1.00 84.56 85 ILE A O 1
ATOM 724 N N . GLU A 1 86 ? 5.471 2.111 -9.207 1.00 81.50 86 GLU A N 1
ATOM 725 C CA . GLU A 1 86 ? 5.945 1.459 -10.431 1.00 81.50 86 GLU A CA 1
ATOM 726 C C . GLU A 1 86 ? 6.362 2.481 -11.490 1.00 81.50 86 GLU A C 1
ATOM 728 O O . GLU A 1 86 ? 7.455 2.400 -12.047 1.00 81.50 86 GLU A O 1
ATOM 733 N N . CYS A 1 87 ? 5.551 3.522 -11.698 1.00 81.75 87 CYS A N 1
ATOM 734 C CA . CYS A 1 87 ? 5.885 4.630 -12.589 1.00 81.75 87 CYS A CA 1
ATOM 735 C C . CYS A 1 87 ? 7.190 5.320 -12.169 1.00 81.75 87 CYS A C 1
ATOM 737 O O . CYS A 1 87 ? 8.034 5.620 -13.011 1.00 81.75 87 CYS A O 1
ATOM 739 N N . LEU A 1 88 ? 7.397 5.553 -10.870 1.00 81.31 88 LEU A N 1
ATOM 740 C CA . LEU A 1 88 ? 8.642 6.137 -10.368 1.00 81.31 88 LEU A CA 1
ATOM 741 C C . LEU A 1 88 ? 9.837 5.193 -10.539 1.00 81.31 88 LEU A C 1
ATOM 743 O O . LEU A 1 88 ? 10.949 5.667 -10.774 1.00 81.31 88 LEU A O 1
ATOM 747 N N . GLN A 1 89 ? 9.649 3.881 -10.396 1.00 76.19 89 GLN A N 1
ATOM 748 C CA . GLN A 1 89 ? 10.695 2.887 -10.640 1.00 76.19 89 GLN A CA 1
ATOM 749 C C . GLN A 1 89 ? 11.058 2.811 -12.126 1.00 76.19 89 GLN A C 1
ATOM 751 O O . GLN A 1 89 ? 12.242 2.829 -12.448 1.00 76.19 89 GLN A O 1
ATOM 756 N N . PHE A 1 90 ? 10.066 2.852 -13.012 1.00 73.44 90 PHE A N 1
ATOM 757 C CA . PHE A 1 90 ? 10.254 2.905 -14.458 1.00 73.44 90 PHE A CA 1
ATOM 758 C C . PHE A 1 90 ? 10.978 4.183 -14.908 1.00 73.44 90 PHE A C 1
ATOM 760 O O . PHE A 1 90 ? 11.929 4.145 -15.689 1.00 73.44 90 PHE A O 1
ATOM 767 N N . ILE A 1 91 ? 10.597 5.341 -14.359 1.00 74.81 91 ILE A N 1
ATOM 768 C CA . ILE A 1 91 ? 11.326 6.593 -14.599 1.00 74.81 91 ILE A CA 1
ATOM 769 C C . ILE A 1 91 ? 12.770 6.434 -14.107 1.00 74.81 91 ILE A C 1
ATOM 771 O O . ILE A 1 91 ? 13.710 6.712 -14.846 1.00 74.81 91 ILE A O 1
ATOM 775 N N . LYS A 1 92 ? 12.989 5.904 -12.899 1.00 69.69 92 LYS A N 1
ATOM 776 C CA . LYS A 1 92 ? 14.351 5.647 -12.407 1.00 69.69 92 LYS A CA 1
ATOM 777 C C . LYS A 1 92 ? 15.141 4.724 -13.334 1.00 69.69 92 LYS A C 1
ATOM 779 O O . LYS A 1 92 ? 16.299 5.036 -13.578 1.00 69.69 92 LYS A O 1
ATOM 784 N N . SER A 1 93 ? 14.544 3.668 -13.889 1.00 67.81 93 SER A N 1
ATOM 785 C CA . SER A 1 93 ? 15.248 2.774 -14.818 1.00 67.81 93 SER A CA 1
ATOM 786 C C . SER A 1 93 ? 15.667 3.465 -16.118 1.00 67.81 93 SER A C 1
ATOM 788 O O . SER A 1 93 ? 16.680 3.087 -16.697 1.00 67.81 93 SER A O 1
ATOM 790 N N . ILE A 1 94 ? 14.929 4.491 -16.561 1.00 68.94 94 ILE A N 1
ATOM 791 C CA . ILE A 1 94 ? 15.274 5.282 -17.753 1.00 68.94 94 ILE A CA 1
ATOM 792 C C . ILE A 1 94 ? 16.406 6.275 -17.465 1.00 68.94 94 ILE A C 1
ATOM 794 O O . ILE A 1 94 ? 17.328 6.407 -18.265 1.00 68.94 94 ILE A O 1
ATOM 798 N N . PHE A 1 95 ? 16.332 7.003 -16.348 1.00 68.62 95 PHE A N 1
ATOM 799 C CA . PHE A 1 95 ? 17.219 8.146 -16.087 1.00 68.62 95 PHE A CA 1
ATOM 800 C C . PHE A 1 95 ? 18.467 7.795 -15.271 1.00 68.62 95 PHE A C 1
ATOM 802 O O . PHE A 1 95 ? 19.506 8.438 -15.407 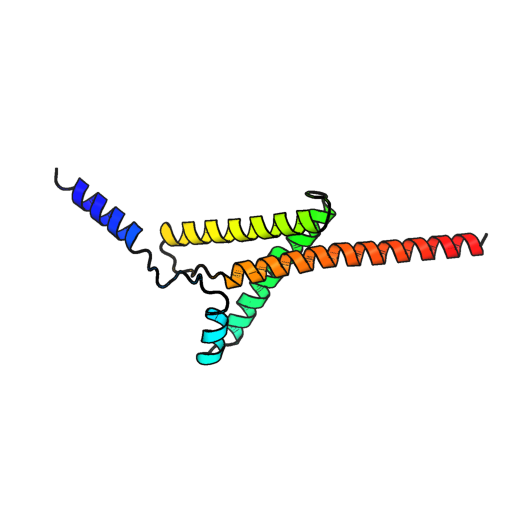1.00 68.62 95 PHE A O 1
ATOM 809 N N . ILE A 1 96 ? 18.370 6.801 -14.393 1.00 63.25 96 ILE A N 1
ATOM 810 C CA . ILE A 1 96 ? 19.423 6.408 -13.462 1.00 63.25 96 ILE A CA 1
ATOM 811 C C . ILE A 1 96 ? 19.771 4.972 -13.826 1.00 63.25 96 ILE A C 1
ATOM 813 O O . ILE A 1 96 ? 19.150 4.035 -13.333 1.00 63.25 96 ILE A O 1
ATOM 817 N N . SER A 1 97 ? 20.730 4.819 -14.744 1.00 51.44 97 SER A N 1
ATOM 818 C CA . SER A 1 97 ? 21.217 3.520 -15.217 1.00 51.44 97 SER A CA 1
ATOM 819 C C . SER A 1 97 ? 21.628 2.660 -14.017 1.00 51.44 97 SER A C 1
ATOM 821 O O . SER A 1 97 ? 22.669 2.859 -13.393 1.00 51.44 97 SER A O 1
ATOM 823 N N . GLY A 1 98 ? 20.709 1.787 -13.618 1.00 51.31 98 GLY A N 1
ATOM 824 C CA . GLY A 1 98 ? 20.654 1.244 -12.268 1.00 51.31 98 GLY A CA 1
ATOM 825 C C . GLY A 1 98 ? 19.735 0.036 -12.181 1.00 51.31 98 GLY A C 1
ATOM 826 O O . GLY A 1 98 ? 19.055 -0.123 -11.178 1.00 51.31 98 GLY A O 1
ATOM 827 N N . GLY A 1 99 ? 19.688 -0.772 -13.247 1.00 49.44 99 GLY A N 1
ATOM 828 C CA . GLY A 1 99 ? 19.479 -2.227 -13.241 1.00 49.44 99 GLY A CA 1
ATOM 829 C C . GLY A 1 99 ? 18.309 -2.839 -12.464 1.00 49.44 99 GLY A C 1
ATOM 830 O O . GLY A 1 99 ? 18.318 -4.052 -12.269 1.00 49.44 99 GLY A O 1
ATOM 831 N N . ARG A 1 100 ? 17.341 -2.070 -11.961 1.00 51.53 100 ARG A N 1
ATOM 832 C CA . ARG A 1 100 ? 16.175 -2.633 -11.276 1.00 51.53 100 ARG A CA 1
ATOM 833 C C . ARG A 1 100 ? 15.088 -2.899 -12.299 1.00 51.53 100 ARG A C 1
ATOM 835 O O . ARG A 1 100 ? 14.622 -1.967 -12.948 1.00 51.53 100 ARG A O 1
ATOM 842 N N . SER A 1 101 ? 14.731 -4.175 -12.412 1.00 57.34 101 SER A N 1
ATOM 843 C CA . SER A 1 101 ? 13.612 -4.620 -13.228 1.00 57.34 101 SER A CA 1
ATOM 844 C C . SER A 1 101 ? 12.311 -4.057 -12.667 1.00 57.34 101 SER A C 1
ATOM 846 O O . SER A 1 101 ? 12.094 -4.090 -11.457 1.00 57.34 101 SER A O 1
ATOM 848 N N . THR A 1 102 ? 11.493 -3.495 -13.548 1.00 57.62 102 THR A N 1
ATOM 849 C CA . THR A 1 102 ? 10.104 -3.100 -13.285 1.00 57.62 102 THR A CA 1
ATOM 850 C C . THR A 1 102 ? 9.271 -4.366 -13.469 1.00 57.62 102 THR A C 1
ATOM 852 O O . THR A 1 102 ? 9.121 -4.838 -14.602 1.00 57.62 102 THR A O 1
ATOM 855 N N . ASP A 1 103 ? 8.834 -4.963 -12.359 1.00 65.81 103 ASP A N 1
ATOM 856 C CA . ASP A 1 103 ? 8.164 -6.262 -12.316 1.00 65.81 103 ASP A CA 1
ATOM 857 C C . ASP A 1 103 ? 6.705 -6.069 -11.893 1.00 65.81 103 ASP A C 1
ATOM 859 O O . ASP A 1 103 ? 6.399 -5.726 -10.754 1.00 65.81 103 ASP A O 1
ATOM 863 N N . ILE A 1 104 ? 5.767 -6.380 -12.789 1.00 69.50 104 ILE A N 1
ATOM 864 C CA . ILE A 1 104 ? 4.330 -6.242 -12.500 1.00 69.50 104 ILE A CA 1
ATOM 865 C C . ILE A 1 104 ? 3.851 -7.120 -11.326 1.00 69.50 104 ILE A C 1
ATOM 867 O O . ILE A 1 104 ? 2.832 -6.829 -10.694 1.00 69.50 104 ILE A O 1
ATOM 871 N N . ASP A 1 105 ? 4.614 -8.169 -11.002 1.00 72.56 105 ASP A N 1
ATOM 872 C CA . ASP A 1 105 ? 4.408 -9.014 -9.824 1.00 72.56 105 ASP A CA 1
ATOM 873 C C . ASP A 1 105 ? 4.530 -8.195 -8.519 1.00 72.56 105 ASP A C 1
ATOM 875 O O . ASP A 1 105 ? 3.790 -8.439 -7.562 1.00 72.56 105 ASP A O 1
ATOM 879 N N . ASP A 1 106 ? 5.366 -7.153 -8.493 1.00 77.81 106 ASP A N 1
ATOM 880 C CA . ASP A 1 106 ? 5.549 -6.277 -7.333 1.00 77.81 106 ASP A CA 1
ATOM 881 C C . ASP A 1 106 ? 4.342 -5.360 -7.117 1.00 77.81 106 ASP A C 1
ATOM 883 O O . ASP A 1 106 ? 3.930 -5.133 -5.976 1.00 77.81 106 ASP A O 1
ATOM 887 N N . VAL A 1 107 ? 3.708 -4.879 -8.190 1.00 79.38 107 VAL A N 1
ATOM 888 C CA . VAL A 1 107 ? 2.452 -4.110 -8.116 1.00 79.38 107 VAL A CA 1
ATOM 889 C C . VAL A 1 107 ? 1.337 -4.960 -7.512 1.00 79.38 107 VAL A C 1
ATOM 891 O O . VAL A 1 107 ? 0.606 -4.496 -6.627 1.00 79.38 107 VAL A O 1
ATOM 894 N N . LEU A 1 108 ? 1.224 -6.220 -7.943 1.00 83.88 108 LEU A N 1
ATOM 895 C CA . LEU A 1 108 ? 0.246 -7.166 -7.407 1.00 83.88 108 LEU A CA 1
ATOM 896 C C . LEU A 1 108 ? 0.503 -7.445 -5.922 1.00 83.88 108 LEU A C 1
ATOM 898 O O . LEU A 1 108 ? -0.424 -7.347 -5.117 1.00 83.88 108 LEU A O 1
ATOM 902 N N . LEU A 1 109 ? 1.751 -7.723 -5.537 1.00 87.75 109 LEU A N 1
ATOM 903 C CA . LEU A 1 109 ? 2.119 -7.991 -4.143 1.00 87.75 109 LEU A CA 1
ATOM 904 C C . LEU A 1 109 ? 1.887 -6.787 -3.235 1.00 87.75 109 LEU A C 1
ATOM 906 O O . LEU A 1 109 ? 1.280 -6.929 -2.174 1.00 87.75 109 LEU A O 1
ATOM 910 N N . ASN A 1 110 ? 2.289 -5.596 -3.669 1.00 90.69 110 ASN A N 1
ATOM 911 C CA . ASN A 1 110 ? 2.052 -4.369 -2.919 1.00 90.69 110 ASN A CA 1
ATOM 912 C C . ASN A 1 110 ? 0.542 -4.081 -2.777 1.00 90.69 110 ASN A C 1
ATOM 914 O O . ASN A 1 110 ? 0.083 -3.660 -1.712 1.00 90.69 110 ASN A O 1
ATOM 918 N N . THR A 1 111 ? -0.258 -4.356 -3.814 1.00 91.06 111 THR A N 1
ATOM 919 C CA . THR A 1 111 ? -1.723 -4.202 -3.762 1.00 91.06 111 THR A CA 1
ATOM 920 C C . THR A 1 111 ? -2.345 -5.186 -2.771 1.00 91.06 111 THR A C 1
ATOM 922 O O . THR A 1 111 ? -3.171 -4.793 -1.941 1.00 91.06 111 THR A O 1
ATOM 925 N N . LEU A 1 112 ? -1.920 -6.454 -2.803 1.00 93.19 112 LEU A N 1
ATOM 926 C CA . LEU A 1 112 ? -2.327 -7.479 -1.837 1.00 93.19 112 LEU A CA 1
ATOM 927 C C . LEU A 1 112 ? -1.948 -7.081 -0.408 1.00 93.19 112 LEU A C 1
ATOM 929 O O . LEU A 1 112 ? -2.757 -7.224 0.506 1.00 93.19 112 LEU A O 1
ATOM 933 N N . GLY A 1 113 ? -0.766 -6.499 -0.224 1.00 94.44 113 GLY A N 1
ATOM 934 C CA . GLY A 1 113 ? -0.331 -5.923 1.041 1.00 94.44 113 GLY A CA 1
ATOM 935 C C . GLY A 1 113 ? -1.299 -4.880 1.578 1.00 94.44 113 GLY A C 1
ATOM 936 O O . GLY A 1 113 ? -1.798 -4.989 2.698 1.00 94.44 113 GLY A O 1
ATOM 937 N N . GLY A 1 114 ? -1.647 -3.880 0.769 1.00 95.31 114 GLY A N 1
ATOM 938 C CA . GLY A 1 114 ? -2.612 -2.869 1.200 1.00 95.31 114 GLY A CA 1
ATOM 939 C C . GLY A 1 114 ? -4.008 -3.441 1.478 1.00 95.31 114 GLY A C 1
ATOM 940 O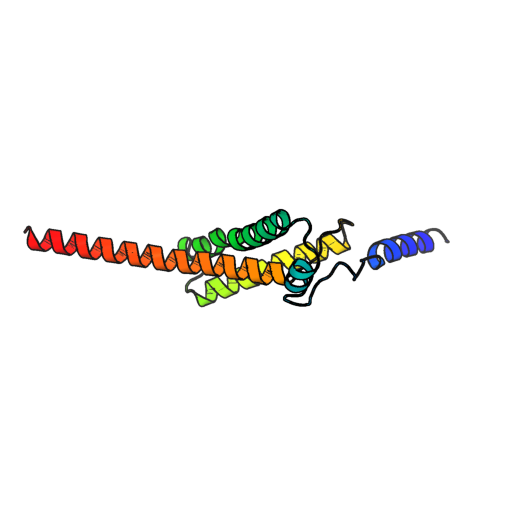 O . GLY A 1 114 ? -4.663 -2.992 2.421 1.00 95.31 114 GLY A O 1
ATOM 941 N N . LEU A 1 115 ? -4.442 -4.484 0.759 1.00 96.62 115 LEU A N 1
ATOM 942 C CA . LEU A 1 115 ? -5.667 -5.224 1.090 1.00 96.62 115 LEU A CA 1
ATOM 943 C C . LEU A 1 115 ? -5.585 -5.909 2.463 1.00 96.62 115 LEU A C 1
ATOM 945 O O . LEU A 1 115 ? -6.556 -5.845 3.219 1.00 96.62 115 LEU A O 1
ATOM 949 N N . LEU A 1 116 ? -4.439 -6.497 2.832 1.00 97.12 116 LEU A N 1
ATOM 950 C CA . LEU A 1 116 ? -4.218 -7.037 4.182 1.00 97.12 116 LEU A CA 1
ATOM 951 C C . LEU A 1 116 ? -4.338 -5.939 5.246 1.00 97.12 116 LEU A C 1
ATOM 953 O O . LEU A 1 116 ? -4.970 -6.150 6.281 1.00 97.12 116 LEU A O 1
ATOM 957 N N . GLY A 1 117 ? -3.806 -4.746 4.975 1.00 96.75 117 GLY A N 1
ATOM 958 C CA . GLY A 1 117 ? -3.950 -3.576 5.845 1.00 96.75 117 GLY A CA 1
ATOM 959 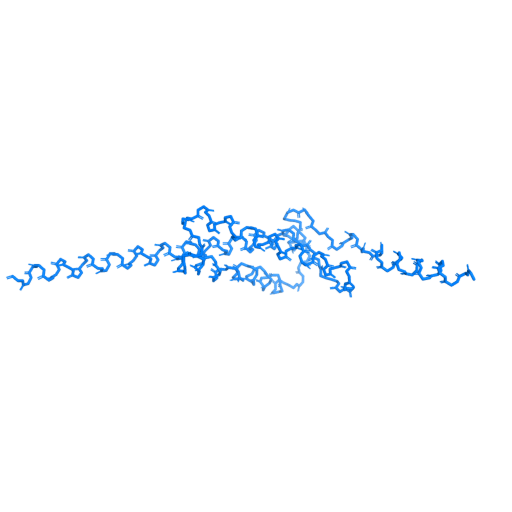C C . GLY A 1 117 ? -5.403 -3.140 6.043 1.00 96.75 117 GLY A C 1
ATOM 960 O O . GLY A 1 117 ? -5.848 -2.896 7.168 1.00 96.75 117 GLY A O 1
ATOM 961 N N . ILE A 1 118 ? -6.168 -3.089 4.951 1.00 97.19 118 ILE A N 1
ATOM 962 C CA . ILE A 1 118 ? -7.604 -2.778 4.961 1.00 97.19 118 ILE A CA 1
ATOM 963 C C . ILE A 1 118 ? -8.373 -3.836 5.762 1.00 97.19 118 ILE A C 1
ATOM 965 O O . ILE A 1 118 ? -9.193 -3.494 6.617 1.00 97.19 118 ILE A O 1
ATOM 969 N N . ALA A 1 119 ? -8.091 -5.121 5.536 1.00 96.88 119 ALA A N 1
ATOM 970 C CA . ALA A 1 119 ? -8.705 -6.214 6.281 1.00 96.88 119 ALA A CA 1
ATOM 971 C C . ALA A 1 119 ? -8.393 -6.112 7.783 1.00 96.88 119 ALA A C 1
ATOM 973 O O . ALA A 1 119 ? -9.305 -6.201 8.610 1.00 96.88 119 ALA A O 1
ATOM 974 N N . ALA A 1 120 ? -7.135 -5.839 8.142 1.00 97.00 120 ALA A N 1
ATOM 975 C CA . ALA A 1 120 ? -6.713 -5.640 9.525 1.00 97.00 120 ALA A CA 1
ATOM 976 C C . ALA A 1 120 ? -7.494 -4.505 10.208 1.00 97.00 120 ALA A C 1
ATOM 978 O O . ALA A 1 120 ? -7.930 -4.664 11.350 1.00 97.00 120 ALA A O 1
ATOM 979 N N . TYR A 1 121 ? -7.748 -3.394 9.506 1.00 96.88 121 TYR A N 1
ATOM 980 C CA . TYR A 1 121 ? -8.555 -2.288 10.029 1.00 96.88 121 TYR A CA 1
ATOM 981 C C . TYR A 1 121 ? -9.964 -2.744 10.426 1.00 96.88 121 TYR A C 1
ATOM 983 O O . TYR A 1 121 ? -10.398 -2.512 11.558 1.00 96.88 121 TYR A O 1
ATOM 991 N N . TYR A 1 122 ? -10.668 -3.441 9.533 1.00 96.19 122 TYR A N 1
ATOM 992 C CA . TYR A 1 122 ? -12.030 -3.905 9.808 1.00 96.19 122 TYR A CA 1
ATOM 993 C C . TYR A 1 122 ? -12.085 -4.972 10.905 1.00 96.19 122 TYR A C 1
ATOM 995 O O . TYR A 1 122 ? -12.990 -4.939 11.743 1.00 96.19 122 TYR A O 1
ATOM 1003 N N . ILE A 1 123 ? -11.106 -5.881 10.952 1.00 96.31 123 ILE A N 1
ATOM 1004 C CA . ILE A 1 123 ? -10.996 -6.891 12.012 1.00 96.31 123 ILE A CA 1
ATOM 1005 C C . ILE A 1 123 ? -10.831 -6.213 13.378 1.00 96.31 123 ILE A C 1
ATOM 1007 O O . ILE A 1 123 ? -11.579 -6.516 14.309 1.00 96.31 123 ILE A O 1
ATOM 1011 N N . ILE A 1 124 ? -9.913 -5.249 13.498 1.00 95.62 124 ILE A N 1
ATOM 1012 C CA . ILE A 1 124 ? -9.655 -4.529 14.756 1.00 95.62 124 ILE A CA 1
ATOM 1013 C C . ILE A 1 124 ? -10.889 -3.739 15.207 1.00 95.62 124 ILE A C 1
ATOM 1015 O O . ILE A 1 124 ? -11.243 -3.762 16.391 1.00 95.62 124 ILE A O 1
ATOM 1019 N N . GLN A 1 125 ? -11.584 -3.080 14.277 1.00 93.69 125 GLN A N 1
ATOM 1020 C CA . GLN A 1 125 ? -12.816 -2.346 14.574 1.00 93.69 125 GLN A CA 1
ATOM 1021 C C . GLN A 1 125 ? -13.924 -3.278 15.086 1.00 93.69 125 GLN A C 1
ATOM 1023 O O . GLN A 1 125 ? -14.562 -2.967 16.093 1.00 93.69 125 GLN A O 1
ATOM 1028 N N . LYS A 1 126 ? -14.103 -4.447 14.457 1.00 94.25 126 LYS A N 1
ATOM 1029 C CA . LYS A 1 126 ? -15.087 -5.459 14.870 1.00 94.25 126 LYS A CA 1
ATOM 1030 C C . LYS A 1 126 ? -14.771 -6.055 16.244 1.00 94.25 126 LYS A C 1
ATOM 1032 O O . LYS A 1 126 ? -15.661 -6.206 17.073 1.00 94.25 126 LYS A O 1
ATOM 1037 N N . ILE A 1 127 ? -13.506 -6.362 16.526 1.00 94.69 127 ILE A N 1
ATOM 1038 C CA . ILE A 1 127 ? -13.092 -6.853 17.853 1.00 94.69 127 ILE A CA 1
ATOM 1039 C C . ILE A 1 127 ? -13.366 -5.786 18.924 1.00 94.69 127 ILE A C 1
ATOM 1041 O O . ILE A 1 127 ? -13.857 -6.091 20.014 1.00 94.69 127 ILE A O 1
ATOM 1045 N N . SER A 1 128 ? -13.092 -4.522 18.600 1.00 92.38 128 SER A N 1
ATOM 1046 C CA . SER A 1 128 ? -13.297 -3.395 19.510 1.00 92.38 128 SER A CA 1
ATOM 1047 C C . SER A 1 128 ? -14.776 -3.129 19.805 1.00 92.38 128 SER A C 1
ATOM 1049 O O . SER A 1 128 ? -15.097 -2.755 20.933 1.00 92.38 128 SER A O 1
ATOM 1051 N N . SER A 1 129 ? -15.682 -3.333 18.841 1.00 91.12 129 SER A N 1
ATOM 1052 C CA . SER A 1 129 ? -17.128 -3.189 19.069 1.00 91.12 129 SER A CA 1
ATOM 1053 C C . SER A 1 129 ? -17.673 -4.298 19.973 1.00 91.12 129 SER A C 1
ATOM 1055 O O . SER A 1 129 ? -18.325 -3.997 20.970 1.00 91.12 129 SER A O 1
ATOM 1057 N N . ILE A 1 130 ? -17.286 -5.556 19.728 1.00 91.81 130 ILE A N 1
ATOM 1058 C CA . ILE A 1 130 ? -17.690 -6.712 20.550 1.00 91.81 130 ILE A CA 1
ATOM 1059 C C . ILE A 1 130 ? -17.262 -6.532 22.015 1.00 91.81 130 ILE A C 1
ATOM 1061 O O . ILE A 1 130 ? -18.004 -6.865 22.942 1.00 91.81 130 ILE A O 1
ATOM 1065 N N . LYS A 1 131 ? -16.060 -5.989 22.255 1.00 89.44 131 LYS A N 1
ATOM 1066 C CA . LYS A 1 131 ? -15.568 -5.734 23.617 1.00 89.44 131 LYS A CA 1
ATOM 1067 C C . LYS A 1 131 ? -16.414 -4.685 24.350 1.00 89.44 131 LYS A C 1
ATOM 1069 O O . LYS A 1 131 ? -16.675 -4.859 25.540 1.00 89.44 131 LYS A O 1
ATOM 1074 N N . LYS A 1 132 ? -16.859 -3.634 23.651 1.00 88.31 132 LYS A N 1
ATOM 1075 C CA . LYS A 1 132 ? -17.714 -2.572 24.213 1.00 88.31 132 LYS A CA 1
ATOM 1076 C C . LYS A 1 132 ? -19.104 -3.092 24.585 1.00 88.31 132 LYS A C 1
ATOM 1078 O O . LYS A 1 132 ? -19.572 -2.811 25.684 1.00 88.31 132 LYS A O 1
ATOM 1083 N N . GLU A 1 133 ? -19.719 -3.900 23.722 1.00 88.69 133 GLU A N 1
ATOM 1084 C CA . GLU A 1 133 ? -21.032 -4.516 23.976 1.00 88.69 133 GLU A CA 1
ATOM 1085 C C . GLU A 1 133 ? -21.009 -5.420 25.219 1.00 88.69 133 GLU A C 1
ATOM 1087 O O . GLU A 1 133 ? -21.874 -5.318 26.093 1.00 88.69 133 GLU A O 1
ATOM 1092 N N . LYS A 1 134 ? -19.965 -6.252 25.364 1.00 84.50 134 LYS A N 1
ATOM 1093 C CA . LYS A 1 134 ? -19.793 -7.094 26.559 1.00 84.50 134 LYS A CA 1
ATOM 1094 C C . LYS A 1 134 ? -19.675 -6.266 27.840 1.00 84.50 134 LYS A C 1
ATOM 1096 O O . LYS A 1 134 ? -20.333 -6.597 28.822 1.00 84.50 134 LYS A O 1
ATOM 1101 N N . GLN A 1 135 ? -18.887 -5.189 27.837 1.00 84.69 135 GLN A N 1
ATOM 1102 C CA . GLN A 1 135 ? -18.719 -4.324 29.014 1.00 84.69 135 GLN A CA 1
ATOM 1103 C C . GLN A 1 135 ? -20.034 -3.662 29.447 1.00 84.69 135 GLN A C 1
ATOM 1105 O O . GLN A 1 135 ? -20.352 -3.672 30.634 1.00 84.69 135 GLN A O 1
ATOM 1110 N N . GLN A 1 136 ? -20.832 -3.170 28.496 1.00 82.62 136 GLN A N 1
ATOM 1111 C CA . GLN A 1 136 ? -22.145 -2.585 28.791 1.00 82.62 136 GLN A CA 1
ATOM 1112 C C . GLN A 1 136 ? -23.123 -3.618 29.374 1.00 82.62 136 GLN A C 1
ATOM 1114 O O . GLN A 1 136 ? -23.812 -3.328 30.348 1.00 82.62 136 GLN A O 1
ATOM 1119 N N . SER A 1 137 ? -23.144 -4.848 28.847 1.00 77.00 137 SER A N 1
ATOM 1120 C CA . SER A 1 137 ? -24.027 -5.913 29.355 1.00 77.00 137 SER A CA 1
ATOM 1121 C C . SER A 1 137 ? -23.704 -6.360 30.789 1.00 77.00 137 SER A C 1
ATOM 1123 O O . SER A 1 137 ? -24.612 -6.688 31.553 1.00 77.00 137 SER A O 1
ATOM 1125 N N . VAL A 1 138 ? -22.422 -6.348 31.174 1.00 82.94 138 VAL A N 1
ATOM 1126 C CA . VAL A 1 138 ? -21.979 -6.663 32.542 1.00 82.94 138 VAL A CA 1
ATOM 1127 C C . VAL A 1 138 ? -22.370 -5.543 33.506 1.00 82.94 138 VAL A C 1
ATOM 1129 O O . VAL A 1 138 ? -22.826 -5.832 34.607 1.00 82.94 138 VAL A O 1
ATOM 1132 N N . GLN A 1 139 ? -22.259 -4.280 33.082 1.00 76.00 139 GLN A N 1
ATOM 1133 C CA . GLN A 1 139 ? -22.648 -3.130 33.899 1.00 76.00 139 GLN A CA 1
ATOM 1134 C C . GLN A 1 139 ? -24.160 -3.091 34.183 1.00 76.00 139 GLN A C 1
ATOM 1136 O O . GLN A 1 139 ? -24.537 -2.827 35.315 1.00 76.00 139 GLN A O 1
ATOM 1141 N N . ILE A 1 140 ? -25.011 -3.416 33.199 1.00 79.75 140 ILE A N 1
ATOM 1142 C CA . ILE A 1 140 ? -26.481 -3.443 33.360 1.00 79.75 140 ILE A CA 1
ATOM 1143 C C . ILE A 1 140 ? -26.948 -4.592 34.270 1.00 79.75 140 ILE A C 1
ATOM 1145 O O . ILE A 1 140 ? -27.945 -4.461 34.964 1.00 79.75 140 ILE A O 1
ATOM 1149 N N . ARG A 1 141 ? -26.259 -5.741 34.268 1.00 77.69 141 ARG A N 1
ATOM 1150 C CA . ARG A 1 141 ? -26.622 -6.884 35.130 1.00 77.69 141 ARG A CA 1
ATOM 1151 C C . ARG A 1 141 ? -26.164 -6.737 36.584 1.00 77.69 141 ARG A C 1
ATOM 1153 O O . ARG A 1 141 ? -26.639 -7.488 37.427 1.00 77.69 141 ARG A O 1
ATOM 1160 N N . GLY A 1 142 ? -25.200 -5.856 36.851 1.00 68.00 142 GLY A N 1
ATOM 1161 C CA . GLY A 1 142 ? -24.665 -5.601 38.192 1.00 68.00 142 GLY A CA 1
ATOM 1162 C C . GLY A 1 142 ? -25.326 -4.434 38.934 1.00 68.00 142 GLY A C 1
ATOM 1163 O O . GLY A 1 142 ? -24.964 -4.191 40.083 1.00 68.00 142 GLY A O 1
ATOM 1164 N N . SER A 1 143 ? -26.239 -3.712 38.278 1.00 62.41 143 SER A N 1
ATOM 1165 C CA . SER A 1 143 ? -27.075 -2.633 38.827 1.00 62.41 143 SER A CA 1
ATOM 1166 C C . SER A 1 143 ? -28.485 -3.125 39.111 1.00 62.41 143 SER A C 1
ATOM 1168 O O . SER A 1 143 ? -29.033 -2.749 40.166 1.00 62.41 143 SER A O 1
#

InterPro domains:
  IPR006976 VanZ-LLP1 [PF04892] (17-124)
  IPR053150 Teicoplanin resistance-associated protein [PTHR36834] (11-133)

Radius of gyration: 23.28 Å; chains: 1; bounding box: 57×46×74 Å

Secondary structure (DSSP, 8-state):
--HHHHHHHHHHHHHH---GGGEE-STTHHHHHHHHH-S-HHHHHHHHHHHHHHTHHHHHHHHHTTSS-SHHHHHHHHHHHHHHHHHHHHHHHHHS-----EEHHHHHHHHHHHHHHHHHHHHHHHHHHHHHHHHHHHHHH--